Protein AF-A0A7V0Z5E3-F1 (afdb_monomer_lite)

Radius of gyration: 19.22 Å; chains: 1; bounding box: 49×46×46 Å

Sequence (167 aa):
MYYNQNAILLITGFFLCTGIIFFAGTRLSFYSDVIAEKSGLGRILIGLILVASITSLPEIVNSISAVTYVKVSDIAGGDLIGSCVFNLLIIAFLDLFYRKTPISSGAQTGHIISGNFGILQLSIVAIILFFGRNMPGFGWIGLNSFIFIFIYILGMGLIFQYDKESC

InterPro domains:
  IPR004837 Sodium/calcium exchanger membrane region [PF01699] (11-156)
  IPR044880 NCX, central ion-binding domain superfamily [G3DSA:1.20.1420.30] (42-165)

Structure (mmCIF, N/CA/C/O backbone):
data_AF-A0A7V0Z5E3-F1
#
_entry.id   AF-A0A7V0Z5E3-F1
#
loop_
_atom_site.group_PDB
_atom_site.id
_atom_site.type_symbol
_atom_site.label_atom_id
_atom_site.label_alt_id
_atom_site.label_comp_id
_atom_site.label_asym_id
_atom_site.label_entity_id
_atom_site.label_seq_id
_atom_site.pdbx_PDB_ins_code
_atom_site.Cartn_x
_atom_site.Cartn_y
_atom_site.Cartn_z
_atom_site.occupancy
_atom_site.B_iso_or_equiv
_atom_site.auth_seq_id
_atom_site.auth_comp_id
_atom_site.auth_asym_id
_atom_site.auth_atom_id
_atom_site.pdbx_PDB_model_num
ATOM 1 N N . MET A 1 1 ? 17.548 -19.813 -20.377 1.00 49.16 1 MET A N 1
ATOM 2 C CA . MET A 1 1 ? 17.619 -21.073 -19.601 1.00 49.16 1 MET A CA 1
ATOM 3 C C . MET A 1 1 ? 16.285 -21.419 -18.896 1.00 49.16 1 MET A C 1
ATOM 5 O O . MET A 1 1 ? 16.317 -22.093 -17.884 1.00 49.16 1 MET A O 1
ATOM 9 N N . TYR A 1 2 ? 15.116 -21.016 -19.438 1.00 55.12 2 TYR A N 1
ATOM 10 C CA . TYR A 1 2 ? 13.771 -21.239 -18.845 1.00 55.12 2 TYR A CA 1
ATOM 11 C C . TYR A 1 2 ? 12.867 -22.194 -19.660 1.00 55.12 2 TYR A C 1
ATOM 13 O O . TYR A 1 2 ? 11.747 -22.482 -19.263 1.00 55.12 2 TYR A O 1
ATOM 21 N N . TYR A 1 3 ? 13.331 -22.681 -20.816 1.00 53.28 3 TYR A N 1
ATOM 22 C CA . TYR A 1 3 ? 12.476 -23.330 -21.822 1.00 53.28 3 TYR A CA 1
ATOM 23 C C . TYR A 1 3 ? 12.243 -24.840 -21.592 1.00 53.28 3 TYR A C 1
ATOM 25 O O . TYR A 1 3 ? 11.481 -25.452 -22.324 1.00 53.28 3 TYR A O 1
ATOM 33 N N . ASN A 1 4 ? 12.875 -25.452 -20.578 1.00 54.09 4 ASN A N 1
ATOM 34 C CA . ASN A 1 4 ? 12.784 -26.898 -20.312 1.00 54.09 4 ASN A CA 1
ATOM 35 C C . ASN A 1 4 ? 12.228 -27.224 -18.913 1.00 54.09 4 ASN A C 1
ATOM 37 O O . ASN A 1 4 ? 12.683 -28.155 -18.251 1.00 54.09 4 ASN A O 1
ATOM 41 N N . GLN A 1 5 ? 11.287 -26.416 -18.423 1.00 63.88 5 GLN A N 1
ATOM 42 C CA . GLN A 1 5 ? 10.552 -26.709 -17.194 1.00 63.88 5 GLN A CA 1
ATOM 43 C C . GLN A 1 5 ? 9.145 -27.161 -17.578 1.00 63.88 5 GLN A C 1
ATOM 45 O O . GLN A 1 5 ? 8.447 -26.461 -18.309 1.00 63.88 5 GLN A O 1
ATOM 50 N N . ASN A 1 6 ? 8.733 -28.340 -17.104 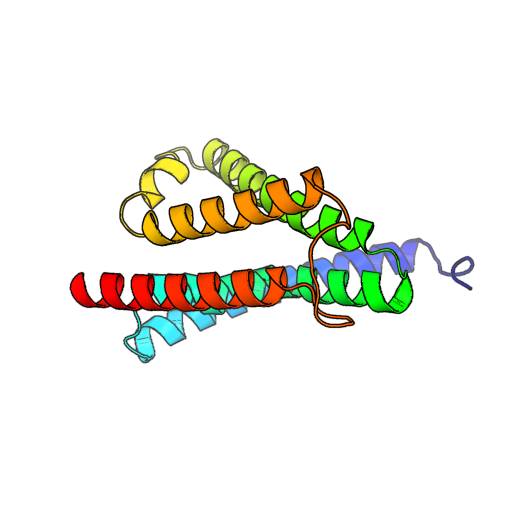1.00 80.12 6 ASN A N 1
ATOM 51 C CA . ASN A 1 6 ? 7.391 -28.865 -17.344 1.00 80.12 6 ASN A CA 1
ATOM 52 C C . ASN A 1 6 ? 6.364 -27.811 -16.913 1.00 80.12 6 ASN A C 1
ATOM 54 O O . ASN A 1 6 ? 6.299 -27.478 -15.731 1.00 80.12 6 ASN A O 1
ATOM 58 N N . ALA A 1 7 ? 5.565 -27.291 -17.851 1.00 82.12 7 ALA A N 1
ATOM 59 C CA . ALA A 1 7 ? 4.587 -26.233 -17.578 1.00 82.12 7 ALA A CA 1
ATOM 60 C C . ALA A 1 7 ? 3.652 -26.595 -16.410 1.00 82.12 7 ALA A C 1
ATOM 62 O O . ALA A 1 7 ? 3.306 -25.744 -15.598 1.00 82.12 7 ALA A O 1
ATOM 63 N N . ILE A 1 8 ? 3.337 -27.886 -16.269 1.00 83.81 8 ILE A N 1
ATOM 64 C CA . ILE A 1 8 ? 2.581 -28.442 -15.143 1.00 83.81 8 ILE A CA 1
ATOM 65 C C . ILE A 1 8 ? 3.268 -28.135 -13.806 1.00 83.81 8 ILE A C 1
ATOM 67 O O . ILE A 1 8 ? 2.616 -27.653 -12.893 1.00 83.81 8 ILE A O 1
ATOM 71 N N . LEU A 1 9 ? 4.584 -28.335 -13.693 1.00 87.50 9 LEU A N 1
ATOM 72 C CA . LEU A 1 9 ? 5.334 -28.085 -12.459 1.00 87.50 9 LEU A CA 1
ATOM 73 C C . LEU A 1 9 ? 5.359 -26.593 -12.091 1.00 87.50 9 LEU A C 1
ATOM 75 O O . LEU A 1 9 ? 5.246 -26.256 -10.915 1.00 87.50 9 LEU A O 1
ATOM 79 N N . LEU A 1 10 ? 5.450 -25.704 -13.086 1.00 89.69 10 LEU A N 1
ATOM 80 C CA . LEU A 1 10 ? 5.362 -24.255 -12.875 1.00 89.69 10 LEU A CA 1
ATOM 81 C C . LEU A 1 10 ? 3.973 -23.832 -12.389 1.00 89.69 10 LEU A C 1
ATOM 83 O O . LEU A 1 10 ? 3.862 -23.081 -11.423 1.00 89.69 10 LEU A O 1
ATOM 87 N N . ILE A 1 11 ? 2.919 -24.349 -13.023 1.00 90.31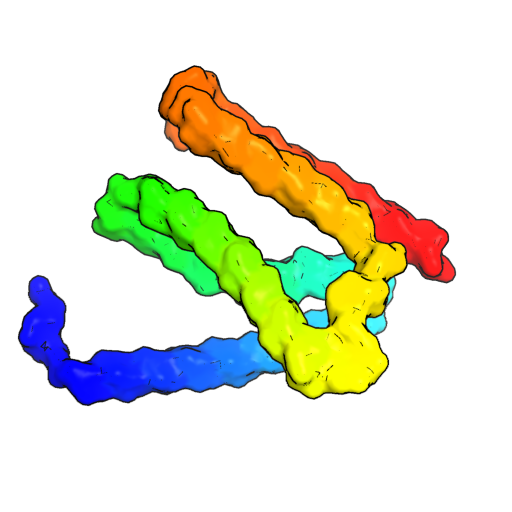 11 ILE A N 1
ATOM 88 C CA . ILE A 1 11 ? 1.531 -24.059 -12.651 1.00 90.31 11 ILE A CA 1
ATOM 89 C C . ILE A 1 11 ? 1.233 -24.597 -11.246 1.00 90.31 11 ILE A C 1
ATOM 91 O O . ILE A 1 11 ? 0.685 -23.878 -10.412 1.00 90.31 11 ILE A O 1
ATOM 95 N N . THR A 1 12 ? 1.634 -25.835 -10.946 1.00 91.31 12 THR A N 1
ATOM 96 C CA . THR A 1 12 ? 1.475 -26.418 -9.608 1.00 91.31 12 THR A CA 1
ATOM 97 C C . THR A 1 12 ? 2.245 -25.616 -8.561 1.00 91.31 12 THR A C 1
ATOM 99 O O . THR A 1 12 ? 1.690 -25.313 -7.507 1.00 91.31 12 THR A O 1
ATOM 102 N N . GLY A 1 13 ? 3.489 -25.223 -8.855 1.00 92.75 13 GLY A N 1
ATOM 103 C CA . GLY A 1 13 ? 4.286 -24.371 -7.974 1.00 92.75 13 GLY A CA 1
ATOM 104 C C . GLY A 1 13 ? 3.627 -23.016 -7.710 1.00 92.75 13 GLY A C 1
ATOM 105 O O . GLY A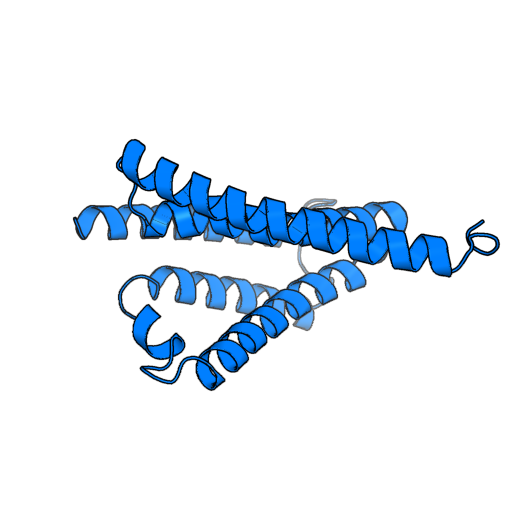 1 13 ? 3.564 -22.588 -6.560 1.00 92.75 13 GLY A O 1
ATOM 106 N N . PHE A 1 14 ? 3.068 -22.378 -8.743 1.00 91.06 14 PHE A N 1
ATOM 107 C CA . PHE A 1 14 ? 2.340 -21.114 -8.619 1.00 91.06 14 PHE A CA 1
ATOM 108 C C . PHE A 1 14 ? 1.161 -21.233 -7.647 1.00 91.06 14 PHE A C 1
ATOM 110 O O . PHE A 1 14 ? 1.117 -20.509 -6.654 1.00 91.06 14 PHE A O 1
ATOM 117 N N . PHE A 1 15 ? 0.255 -22.191 -7.871 1.00 93.94 15 PHE A N 1
ATOM 118 C CA . PHE A 1 15 ? -0.912 -22.377 -7.001 1.00 93.94 15 PHE A CA 1
ATOM 119 C C . PHE A 1 15 ? -0.531 -22.753 -5.565 1.00 93.94 15 PHE A C 1
ATOM 121 O O . PHE A 1 15 ? -1.181 -22.304 -4.620 1.00 93.94 15 PHE A O 1
ATOM 128 N N . LEU A 1 16 ? 0.536 -23.537 -5.386 1.00 95.19 16 LEU A N 1
ATOM 129 C CA . LEU A 1 16 ? 1.048 -23.893 -4.065 1.00 95.19 16 LEU A CA 1
ATOM 130 C C . LEU A 1 16 ? 1.556 -22.650 -3.320 1.00 95.19 16 LEU A C 1
ATOM 132 O O . LEU A 1 16 ? 1.157 -22.418 -2.178 1.00 95.19 16 LEU A O 1
ATOM 136 N N . CYS A 1 17 ? 2.367 -21.814 -3.972 1.00 91.75 17 CYS A N 1
ATOM 137 C CA . CYS A 1 17 ? 2.836 -20.551 -3.402 1.00 91.75 17 CYS A CA 1
ATOM 138 C C . CYS A 1 17 ? 1.674 -19.607 -3.068 1.00 91.75 17 CYS A C 1
ATOM 140 O O . CYS A 1 17 ? 1.645 -19.048 -1.972 1.00 91.75 17 CYS A O 1
ATOM 142 N N . THR A 1 18 ? 0.688 -19.469 -3.960 1.00 90.56 18 THR A N 1
ATOM 143 C CA . THR A 1 18 ? -0.516 -18.666 -3.697 1.00 90.56 18 THR A CA 1
ATOM 144 C C . THR A 1 18 ? -1.258 -19.161 -2.456 1.00 90.56 18 THR A C 1
ATOM 146 O O . THR A 1 18 ? -1.631 -18.353 -1.605 1.00 90.56 18 THR A O 1
ATOM 149 N N . GLY A 1 19 ? -1.428 -20.479 -2.307 1.00 92.12 19 GLY A N 1
ATOM 150 C CA . GLY A 1 19 ? -2.057 -21.071 -1.126 1.00 92.12 19 GLY A CA 1
ATOM 151 C C . GLY A 1 19 ? -1.299 -20.763 0.169 1.00 92.12 19 GLY A C 1
ATOM 152 O O . GLY A 1 19 ? -1.917 -20.395 1.170 1.00 92.12 19 GLY A O 1
ATOM 153 N N . ILE A 1 20 ? 0.036 -20.844 0.142 1.00 93.19 20 ILE A N 1
ATOM 154 C CA . ILE A 1 20 ? 0.883 -20.491 1.293 1.00 93.19 20 ILE A CA 1
ATOM 155 C C . ILE A 1 20 ? 0.731 -19.010 1.645 1.00 93.19 20 ILE A C 1
ATOM 157 O O . ILE A 1 20 ? 0.536 -18.694 2.816 1.00 93.19 20 ILE A O 1
ATOM 161 N N . ILE A 1 21 ? 0.786 -18.110 0.659 1.00 90.19 21 ILE A N 1
ATOM 162 C CA . ILE A 1 21 ? 0.641 -16.663 0.880 1.00 90.19 21 ILE A CA 1
ATOM 163 C C . ILE A 1 21 ? -0.730 -16.348 1.481 1.00 90.19 21 ILE A C 1
ATOM 165 O O . ILE A 1 21 ? -0.810 -15.594 2.448 1.00 90.19 21 ILE A O 1
ATOM 169 N N . PHE A 1 22 ? -1.797 -16.963 0.970 1.00 89.06 22 PHE A N 1
ATOM 170 C CA . PHE A 1 22 ? -3.147 -16.772 1.498 1.00 89.06 22 PHE A CA 1
ATOM 171 C C . PHE A 1 22 ? -3.259 -17.228 2.963 1.00 89.06 22 PHE A C 1
ATOM 173 O O . PHE A 1 22 ? -3.753 -16.496 3.826 1.00 89.06 22 PHE A O 1
ATOM 180 N N . PHE A 1 23 ? -2.741 -18.417 3.279 1.00 92.06 23 PHE A N 1
ATOM 181 C CA . PHE A 1 23 ? -2.749 -18.931 4.648 1.00 92.06 23 PHE A CA 1
ATOM 182 C C . PHE A 1 23 ? -1.872 -18.093 5.591 1.00 92.06 23 PHE A C 1
ATOM 184 O O . PHE A 1 23 ? -2.286 -17.766 6.703 1.00 92.06 23 PHE A O 1
ATOM 191 N N . ALA A 1 24 ? -0.675 -17.707 5.152 1.00 91.25 24 ALA A N 1
ATOM 192 C CA . ALA A 1 24 ? 0.213 -16.857 5.932 1.00 91.25 24 ALA A CA 1
ATOM 193 C C . ALA A 1 24 ? -0.426 -15.484 6.187 1.00 91.25 24 ALA A C 1
ATOM 195 O O . ALA A 1 24 ? -0.506 -15.064 7.339 1.00 91.25 24 ALA A O 1
ATOM 196 N N . GLY A 1 25 ? -0.955 -14.832 5.148 1.00 87.88 25 GLY A N 1
ATOM 197 C CA . GLY A 1 25 ? -1.608 -13.525 5.237 1.00 87.88 25 GLY A CA 1
ATOM 198 C C . GLY A 1 25 ? -2.736 -13.499 6.267 1.00 87.88 25 GLY A C 1
ATOM 199 O O . GLY A 1 25 ? -2.737 -12.647 7.153 1.00 87.88 25 GLY A O 1
ATOM 200 N N . THR A 1 26 ? -3.631 -14.493 6.237 1.00 87.31 26 THR A N 1
ATOM 201 C CA . THR A 1 26 ? -4.724 -14.601 7.225 1.00 87.31 26 THR A CA 1
ATOM 202 C C . THR A 1 26 ? -4.219 -14.757 8.664 1.00 87.31 26 THR A C 1
ATOM 204 O O . THR A 1 26 ? -4.769 -14.150 9.585 1.00 87.31 26 THR A O 1
ATOM 207 N N . ARG A 1 27 ? -3.141 -15.523 8.884 1.00 90.88 27 ARG A N 1
ATOM 208 C CA . ARG A 1 27 ? -2.510 -15.663 10.209 1.00 90.88 27 ARG A CA 1
ATOM 209 C C . ARG A 1 27 ? -1.817 -14.384 10.665 1.00 90.88 27 ARG A C 1
ATOM 211 O O . ARG A 1 27 ? -1.941 -14.016 11.829 1.00 90.88 27 ARG A O 1
ATOM 218 N N . LEU A 1 28 ? -1.125 -13.703 9.760 1.00 88.88 28 LEU A N 1
ATOM 219 C CA . LEU A 1 28 ? -0.432 -12.443 10.020 1.00 88.88 28 LEU A CA 1
ATOM 220 C C . LEU A 1 28 ? -1.406 -11.315 10.403 1.00 88.88 28 LEU A C 1
ATOM 222 O O . LEU A 1 28 ? -1.132 -10.581 11.356 1.00 88.88 28 LEU A O 1
ATOM 226 N N . SER A 1 29 ? -2.570 -11.224 9.751 1.00 87.00 29 SER A N 1
ATOM 227 C CA . SER A 1 29 ? -3.641 -10.305 10.164 1.00 87.00 29 SER A CA 1
ATOM 228 C C . SER A 1 29 ? -4.144 -10.616 11.576 1.00 87.00 29 SER A C 1
ATOM 230 O O . SER A 1 29 ? -4.203 -9.719 12.411 1.00 87.00 29 SER A O 1
ATOM 232 N N . PHE A 1 30 ? -4.401 -11.892 11.887 1.00 87.62 30 PHE A N 1
ATOM 233 C CA . PHE A 1 30 ? -4.819 -12.300 13.232 1.00 87.62 30 PHE A CA 1
ATOM 234 C C . PHE A 1 30 ? -3.779 -11.939 14.305 1.00 87.62 30 PHE A C 1
ATOM 236 O O . PHE A 1 30 ? -4.125 -11.431 15.369 1.00 87.62 30 PHE A O 1
ATOM 243 N N . TYR A 1 31 ? -2.491 -12.172 14.038 1.00 89.75 31 TYR A N 1
ATOM 244 C CA . TYR A 1 31 ? -1.434 -11.783 14.973 1.00 89.75 31 TYR A CA 1
ATOM 245 C C . TYR A 1 31 ? -1.357 -10.269 15.155 1.00 89.75 31 TYR A C 1
ATOM 247 O O . TYR A 1 31 ? -1.131 -9.819 16.274 1.00 89.75 31 TYR A O 1
ATOM 255 N N . SER A 1 32 ? -1.591 -9.493 14.095 1.00 86.75 32 SER A N 1
ATOM 256 C CA . SER A 1 32 ? -1.635 -8.031 14.179 1.00 86.75 32 SER A CA 1
ATOM 257 C C . SER A 1 32 ? -2.750 -7.570 15.122 1.00 86.75 32 SER A C 1
ATOM 259 O O . SER A 1 32 ? -2.483 -6.776 16.020 1.00 86.75 32 SER A O 1
ATOM 261 N N . ASP A 1 33 ? -3.954 -8.140 15.023 1.00 84.88 33 ASP A N 1
ATOM 262 C CA . ASP A 1 33 ? -5.063 -7.814 15.933 1.00 84.88 33 ASP A CA 1
ATOM 263 C C . ASP A 1 33 ? -4.731 -8.127 17.401 1.00 84.88 33 ASP A C 1
ATOM 265 O O . ASP A 1 33 ? -4.968 -7.305 18.290 1.00 84.88 33 ASP A O 1
ATOM 269 N N . VAL A 1 34 ? -4.122 -9.289 17.664 1.00 87.94 34 VAL A N 1
ATOM 270 C CA . VAL A 1 34 ? -3.702 -9.685 19.021 1.00 87.94 34 VAL A CA 1
ATOM 271 C C . VAL A 1 34 ? -2.594 -8.770 19.555 1.00 87.94 34 VAL A C 1
ATOM 273 O O . VAL A 1 34 ? -2.570 -8.456 20.747 1.00 87.94 34 VAL A O 1
ATOM 276 N N . ILE A 1 35 ? -1.666 -8.334 18.699 1.00 86.44 35 ILE A N 1
ATOM 277 C CA . ILE A 1 35 ? -0.619 -7.376 19.075 1.00 86.44 35 ILE A CA 1
ATOM 278 C C . ILE A 1 35 ? -1.245 -6.021 19.413 1.00 86.44 35 ILE A C 1
ATOM 280 O O . ILE A 1 35 ? -0.842 -5.424 20.410 1.00 86.44 35 ILE A O 1
ATOM 284 N N . ALA A 1 36 ? -2.238 -5.552 18.651 1.00 84.06 36 ALA A N 1
ATOM 285 C CA . ALA A 1 36 ? -2.945 -4.307 18.955 1.00 84.06 36 ALA A CA 1
ATOM 286 C C . ALA A 1 36 ? -3.574 -4.345 20.350 1.00 84.06 36 ALA A C 1
ATOM 288 O O . ALA A 1 36 ? -3.312 -3.475 21.178 1.00 84.06 36 ALA A O 1
ATOM 289 N N . GLU A 1 37 ? -4.308 -5.415 20.650 1.00 83.94 37 GLU A N 1
ATOM 290 C CA . GLU A 1 37 ? -4.974 -5.581 21.942 1.00 83.94 37 GLU A CA 1
ATOM 291 C C . GLU A 1 37 ? -3.983 -5.641 23.116 1.00 83.94 37 GLU A C 1
ATOM 293 O O . GLU A 1 37 ? -4.220 -5.042 24.163 1.00 83.94 37 GLU A O 1
ATOM 298 N N . LYS A 1 38 ? -2.841 -6.320 22.943 1.00 85.19 38 LYS A N 1
ATOM 299 C CA . LYS A 1 38 ? -1.838 -6.475 24.012 1.00 85.19 38 LYS A CA 1
ATOM 300 C C . LYS A 1 38 ? -0.912 -5.277 24.194 1.00 85.19 38 LYS A C 1
ATOM 302 O O . LYS A 1 38 ? -0.404 -5.076 25.293 1.00 85.19 38 LYS A O 1
ATOM 307 N N . SER A 1 39 ? -0.633 -4.531 23.130 1.00 80.94 39 SER A N 1
ATOM 308 C CA . SER A 1 39 ? 0.287 -3.386 23.171 1.00 80.94 39 SER A CA 1
ATOM 309 C C . SER A 1 39 ? -0.378 -2.101 23.661 1.00 80.94 39 SER A C 1
ATOM 311 O O . SER A 1 39 ? 0.326 -1.145 23.978 1.00 80.94 39 SER A O 1
ATOM 313 N N . GLY A 1 40 ? -1.715 -2.063 23.715 1.00 73.75 40 GLY A N 1
ATOM 314 C CA . GLY A 1 40 ? -2.467 -0.843 24.010 1.00 73.75 40 GLY A CA 1
ATOM 315 C C . GLY A 1 40 ? -2.373 0.208 22.899 1.00 73.75 40 GLY A C 1
ATOM 316 O O . GLY A 1 40 ? -2.822 1.334 23.091 1.00 73.75 40 GLY A O 1
ATOM 317 N N . LEU A 1 41 ? -1.786 -0.141 21.747 1.00 71.62 41 LEU A N 1
ATOM 318 C CA . LEU A 1 41 ? -1.813 0.676 20.539 1.00 71.62 41 LEU A CA 1
ATOM 319 C C . LEU A 1 41 ? -3.180 0.499 19.869 1.00 71.62 41 LEU A C 1
ATOM 321 O O . LEU A 1 41 ? -3.677 -0.624 19.751 1.00 71.62 41 LEU A O 1
ATOM 325 N N . GLY A 1 42 ? -3.792 1.597 19.423 1.00 69.88 42 GLY A N 1
ATOM 326 C CA . GLY A 1 42 ? -5.099 1.553 18.774 1.00 69.88 42 GLY A CA 1
ATOM 327 C C . GLY A 1 42 ? -5.109 0.636 17.546 1.00 69.88 42 GLY A C 1
ATOM 328 O O . GLY A 1 42 ? -4.117 0.500 16.819 1.00 69.88 42 GLY A O 1
ATOM 329 N N . ARG A 1 43 ? -6.255 -0.019 17.302 1.00 70.88 43 ARG A N 1
ATOM 330 C CA . ARG A 1 43 ? -6.435 -0.958 16.175 1.00 70.88 43 ARG A CA 1
ATOM 331 C C . ARG A 1 43 ? -6.147 -0.297 14.824 1.00 70.88 43 ARG A C 1
ATOM 333 O O . ARG A 1 43 ? -5.626 -0.954 13.928 1.00 70.88 43 ARG A O 1
ATOM 340 N N . ILE A 1 44 ? -6.445 0.999 14.699 1.00 71.38 44 ILE A N 1
ATOM 341 C CA . ILE A 1 44 ? -6.195 1.795 13.491 1.00 71.38 44 ILE A CA 1
ATOM 342 C C . ILE A 1 44 ? -4.698 1.844 13.192 1.00 71.38 44 ILE A C 1
ATOM 344 O O . ILE A 1 44 ? -4.284 1.594 12.061 1.00 71.38 44 ILE A O 1
ATOM 348 N N . LEU A 1 45 ? -3.876 2.103 14.206 1.00 73.19 45 LEU A N 1
ATOM 349 C CA . LEU A 1 45 ? -2.440 2.256 14.034 1.00 73.19 45 LEU A CA 1
ATOM 350 C C . LEU A 1 45 ? -1.743 0.949 13.656 1.00 73.19 45 LEU A C 1
ATOM 352 O O . LEU A 1 45 ? -0.890 0.913 12.769 1.00 73.19 45 LEU A O 1
ATOM 356 N N . ILE A 1 46 ? -2.132 -0.140 14.313 1.00 81.25 46 ILE A N 1
ATOM 357 C CA . ILE A 1 46 ? -1.607 -1.470 14.011 1.00 81.25 46 ILE A CA 1
ATOM 358 C C . ILE A 1 46 ? -2.063 -1.931 12.625 1.00 81.25 46 ILE A C 1
ATOM 360 O O . ILE A 1 46 ? -1.251 -2.473 11.874 1.00 81.25 46 ILE A O 1
ATOM 364 N N . GLY A 1 47 ? -3.313 -1.655 12.246 1.00 75.12 47 GLY A N 1
ATOM 365 C CA . GLY A 1 47 ? -3.788 -1.874 10.881 1.00 75.12 47 GLY A CA 1
ATOM 366 C C . GLY A 1 47 ? -2.964 -1.091 9.854 1.00 75.12 47 GLY A C 1
ATOM 367 O O . GLY A 1 47 ? -2.526 -1.643 8.846 1.00 75.12 47 GLY A O 1
ATOM 368 N N . LEU A 1 48 ? -2.671 0.177 10.137 1.00 74.25 48 LEU A N 1
ATOM 369 C CA . LEU A 1 48 ? -1.940 1.039 9.214 1.00 74.25 48 LEU A CA 1
ATOM 370 C C . LEU A 1 48 ? -0.450 0.688 9.095 1.00 74.25 48 LEU A C 1
ATOM 372 O O . LEU A 1 48 ? 0.132 0.905 8.040 1.00 74.25 48 LEU A O 1
ATOM 376 N N . ILE A 1 49 ? 0.179 0.159 10.148 1.00 80.56 49 ILE A N 1
ATOM 377 C CA . ILE A 1 49 ? 1.604 -0.199 10.126 1.00 80.56 49 ILE A CA 1
ATOM 378 C C . ILE A 1 49 ? 1.790 -1.674 9.787 1.00 80.56 49 ILE A C 1
ATOM 380 O O . ILE A 1 49 ? 2.413 -1.995 8.777 1.00 80.56 49 ILE A O 1
ATOM 384 N N . LEU A 1 50 ? 1.292 -2.583 10.629 1.00 82.44 50 LEU A N 1
ATOM 385 C CA . LEU A 1 50 ? 1.577 -4.011 10.495 1.00 82.44 50 LEU A CA 1
ATOM 386 C C . LEU A 1 50 ? 0.821 -4.604 9.315 1.00 82.44 50 LEU A C 1
ATOM 388 O O . LEU A 1 50 ? 1.450 -5.192 8.437 1.00 82.44 50 LEU A O 1
ATOM 392 N N . VAL A 1 51 ? -0.499 -4.411 9.253 1.00 83.06 51 VAL A N 1
ATOM 393 C CA . VAL A 1 51 ? -1.305 -5.012 8.179 1.00 83.06 51 VAL A CA 1
ATOM 394 C C . VAL A 1 51 ? -0.907 -4.430 6.822 1.00 83.06 51 VAL A C 1
ATOM 396 O O . VAL A 1 51 ? -0.661 -5.203 5.900 1.00 83.06 51 VAL A O 1
ATOM 399 N N . ALA A 1 52 ? -0.722 -3.108 6.720 1.00 82.06 52 ALA A N 1
ATOM 400 C CA . ALA A 1 52 ? -0.254 -2.484 5.479 1.00 82.06 52 ALA A CA 1
ATOM 401 C C . ALA A 1 52 ? 1.157 -2.942 5.057 1.00 82.06 52 ALA A C 1
ATOM 403 O O . ALA A 1 52 ? 1.424 -3.109 3.865 1.00 82.06 52 ALA A O 1
ATOM 404 N N . SER A 1 53 ? 2.066 -3.178 6.014 1.00 84.75 53 SER A N 1
ATOM 405 C CA . SER A 1 53 ? 3.398 -3.719 5.707 1.00 84.75 53 SER A CA 1
ATOM 406 C C . SER A 1 53 ? 3.299 -5.123 5.124 1.00 84.75 53 SER A C 1
ATOM 408 O O . SER A 1 53 ? 3.932 -5.403 4.113 1.00 84.75 53 SER A O 1
ATOM 410 N N . ILE A 1 54 ? 2.480 -5.993 5.725 1.00 84.75 54 ILE A N 1
ATOM 411 C CA . ILE A 1 54 ? 2.286 -7.377 5.273 1.00 84.75 54 ILE A CA 1
ATOM 412 C C . ILE A 1 54 ? 1.750 -7.407 3.842 1.00 84.75 54 ILE A C 1
ATOM 414 O O . ILE A 1 54 ? 2.265 -8.161 3.016 1.00 84.75 54 ILE A O 1
ATOM 418 N N . THR A 1 55 ? 0.747 -6.579 3.544 1.00 83.25 55 THR A N 1
ATOM 419 C CA . THR A 1 55 ? 0.144 -6.528 2.207 1.00 83.25 55 THR A CA 1
ATOM 420 C C . THR A 1 55 ? 1.074 -5.944 1.156 1.00 83.25 55 THR A C 1
ATOM 422 O O . THR A 1 55 ? 0.864 -6.265 0.003 1.00 83.25 55 THR A O 1
ATOM 425 N N . SER A 1 56 ? 2.077 -5.147 1.550 1.00 85.88 56 SER A N 1
ATOM 426 C CA . SER A 1 56 ? 3.040 -4.500 0.641 1.00 85.88 56 SER A CA 1
ATOM 427 C C . SER A 1 56 ? 4.342 -5.296 0.445 1.00 85.88 56 SER A C 1
ATOM 429 O O . SER A 1 56 ? 5.217 -4.897 -0.327 1.00 85.88 56 SER A O 1
ATOM 431 N N . LEU A 1 57 ? 4.537 -6.396 1.188 1.00 85.50 57 LEU A N 1
ATOM 432 C CA . LEU A 1 57 ? 5.730 -7.243 1.068 1.00 85.50 57 LEU A CA 1
ATOM 433 C C . LEU A 1 57 ? 5.914 -7.809 -0.351 1.00 85.50 57 LEU A C 1
ATOM 435 O O . LEU A 1 57 ? 7.042 -7.746 -0.853 1.00 85.50 57 LEU A O 1
ATOM 439 N N . PRO A 1 58 ? 4.872 -8.356 -1.016 1.00 82.12 58 PRO A N 1
ATOM 440 C CA . PRO A 1 58 ? 5.007 -8.854 -2.382 1.00 82.12 58 PRO A CA 1
ATOM 441 C C . PRO A 1 58 ? 5.469 -7.770 -3.361 1.00 82.12 58 PRO A C 1
ATOM 443 O O . PRO A 1 58 ? 6.362 -8.022 -4.171 1.00 82.12 58 PRO A O 1
ATOM 446 N N . GLU A 1 59 ? 4.929 -6.558 -3.248 1.00 82.62 59 GLU A N 1
ATOM 447 C CA . GLU A 1 59 ? 5.268 -5.404 -4.084 1.00 82.62 59 GLU A CA 1
ATOM 448 C C . GLU A 1 59 ? 6.718 -4.970 -3.880 1.00 82.62 59 GLU A C 1
ATOM 450 O O . GLU A 1 59 ? 7.418 -4.679 -4.850 1.00 82.62 59 GLU A O 1
ATOM 455 N N . ILE A 1 60 ? 7.215 -4.977 -2.638 1.00 84.19 60 ILE A N 1
ATOM 456 C CA . ILE A 1 60 ? 8.627 -4.683 -2.350 1.00 84.19 60 ILE A CA 1
ATOM 457 C C . ILE A 1 60 ? 9.530 -5.713 -3.038 1.00 84.19 60 ILE A C 1
ATOM 459 O O . ILE A 1 60 ? 10.507 -5.343 -3.692 1.00 84.19 60 ILE A O 1
ATOM 463 N N . VAL A 1 61 ? 9.201 -7.003 -2.931 1.00 84.69 61 VAL A N 1
ATOM 464 C CA . VAL A 1 61 ? 9.979 -8.081 -3.563 1.00 84.69 61 VAL A CA 1
ATOM 465 C C . VAL A 1 61 ? 9.951 -7.958 -5.087 1.00 84.69 61 VAL A C 1
ATOM 467 O O . VAL A 1 61 ? 10.996 -8.108 -5.733 1.00 84.69 61 VAL A O 1
ATOM 470 N N . ASN A 1 62 ? 8.790 -7.649 -5.665 1.00 82.44 62 ASN A N 1
ATOM 471 C CA . ASN A 1 62 ? 8.641 -7.451 -7.103 1.00 82.44 62 ASN A CA 1
ATOM 472 C C . ASN A 1 62 ? 9.419 -6.218 -7.585 1.00 82.44 62 ASN A C 1
ATOM 474 O O . ASN A 1 62 ? 10.198 -6.308 -8.533 1.00 82.44 62 ASN A O 1
ATOM 478 N N . SER A 1 63 ? 9.303 -5.099 -6.871 1.00 80.56 63 SER A N 1
ATOM 479 C CA . SER A 1 63 ? 10.007 -3.846 -7.165 1.00 80.56 63 SER A CA 1
ATOM 480 C C . SER A 1 63 ? 11.526 -4.015 -7.114 1.00 80.56 63 SER A C 1
ATOM 482 O O . SER A 1 63 ? 12.229 -3.598 -8.037 1.00 80.56 63 SER A O 1
ATOM 484 N N . ILE A 1 64 ? 12.049 -4.680 -6.077 1.00 83.06 64 ILE A N 1
ATOM 485 C CA . ILE A 1 64 ? 13.479 -5.011 -5.982 1.00 83.06 64 ILE A CA 1
ATOM 486 C C . ILE A 1 64 ? 13.880 -5.902 -7.158 1.00 83.06 64 ILE A C 1
ATOM 488 O O . ILE A 1 64 ? 14.877 -5.629 -7.825 1.00 83.06 64 ILE A O 1
ATOM 492 N N . SER A 1 65 ? 13.087 -6.929 -7.463 1.00 80.94 65 SER A N 1
ATOM 493 C CA . SER A 1 65 ? 13.393 -7.850 -8.559 1.00 80.94 65 SER A CA 1
ATOM 494 C C . SER A 1 65 ? 13.416 -7.146 -9.921 1.00 80.94 65 SER A C 1
ATOM 496 O O . SER A 1 65 ? 14.324 -7.380 -10.721 1.00 80.94 65 SER A O 1
ATOM 498 N N . ALA A 1 66 ? 12.477 -6.233 -10.170 1.00 79.94 66 ALA A N 1
ATOM 499 C CA . ALA A 1 66 ? 12.413 -5.440 -11.393 1.00 79.94 66 ALA A CA 1
ATOM 500 C C . ALA A 1 66 ? 13.648 -4.538 -11.554 1.00 79.94 66 ALA A C 1
ATOM 502 O O . ALA A 1 66 ? 14.260 -4.496 -12.626 1.00 79.94 66 ALA A O 1
ATOM 503 N N . VAL A 1 67 ? 14.074 -3.868 -10.481 1.00 77.69 67 VAL A N 1
ATOM 504 C CA . VAL A 1 67 ? 15.247 -2.981 -10.512 1.00 77.69 67 VAL A CA 1
ATOM 505 C C . VAL A 1 67 ? 16.554 -3.775 -10.613 1.00 77.69 67 VAL A C 1
ATOM 507 O O . VAL A 1 67 ? 17.432 -3.412 -11.398 1.00 77.69 67 VAL A O 1
ATOM 510 N N . THR A 1 68 ? 16.693 -4.869 -9.859 1.00 76.25 68 THR A N 1
ATOM 511 C CA . THR A 1 68 ? 17.930 -5.662 -9.789 1.00 7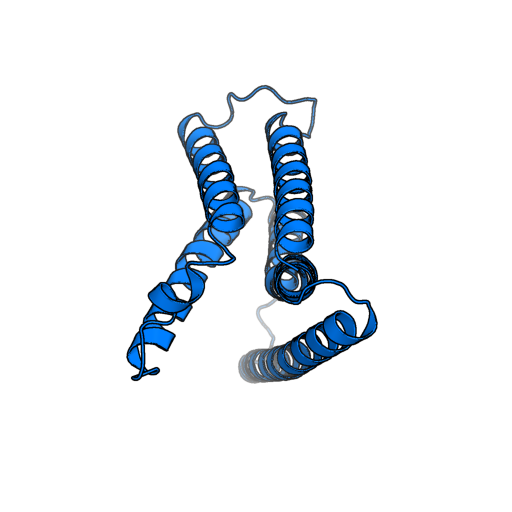6.25 68 THR A CA 1
ATOM 512 C C . THR A 1 68 ? 18.133 -6.559 -11.010 1.00 76.25 68 THR A C 1
ATOM 514 O O . THR A 1 68 ? 19.239 -6.595 -11.552 1.00 76.25 68 THR A O 1
ATOM 517 N N . TYR A 1 69 ? 17.097 -7.272 -11.463 1.00 70.00 69 TYR A N 1
ATOM 518 C CA . TYR A 1 69 ? 17.230 -8.276 -12.527 1.00 70.00 69 TYR A CA 1
ATOM 519 C C . TYR A 1 69 ? 16.821 -7.758 -13.904 1.00 70.00 69 TYR A C 1
ATOM 521 O O . TYR A 1 69 ? 17.439 -8.134 -14.898 1.00 70.00 69 TYR A O 1
ATOM 529 N N . VAL A 1 70 ? 15.800 -6.900 -13.976 1.00 67.50 70 VAL A N 1
ATOM 530 C CA . VAL A 1 70 ? 15.234 -6.450 -15.259 1.00 67.50 70 VAL A CA 1
ATOM 531 C C . VAL A 1 70 ? 15.818 -5.097 -15.690 1.00 67.50 70 VAL A C 1
ATOM 533 O O . VAL A 1 70 ? 15.860 -4.814 -16.882 1.00 67.50 70 VAL A O 1
ATOM 536 N N . LYS A 1 71 ? 16.356 -4.292 -14.755 1.00 62.69 71 LYS A N 1
ATOM 537 C CA . LYS A 1 71 ? 16.900 -2.931 -14.983 1.00 62.69 71 LYS A CA 1
ATOM 538 C C . LYS A 1 71 ? 15.911 -1.964 -15.654 1.00 62.69 71 LYS A C 1
ATOM 540 O O . LYS A 1 71 ? 16.327 -0.961 -16.232 1.00 62.69 71 LYS A O 1
ATOM 545 N N . VAL A 1 72 ? 14.610 -2.237 -15.565 1.00 68.44 72 VAL A N 1
ATOM 546 C CA . VAL A 1 72 ? 13.558 -1.389 -16.139 1.00 68.44 72 VAL A CA 1
ATOM 547 C C . VAL A 1 72 ? 12.770 -0.752 -15.001 1.00 68.44 72 VAL A C 1
ATOM 549 O O . VAL A 1 72 ? 11.890 -1.373 -14.411 1.00 68.44 72 VAL A O 1
ATOM 552 N N . SER A 1 73 ? 13.092 0.505 -14.695 1.00 64.88 73 SER A N 1
ATOM 553 C CA . SER A 1 73 ? 12.414 1.285 -13.650 1.00 64.88 73 SER A CA 1
ATOM 554 C C . SER A 1 73 ? 10.928 1.519 -13.943 1.00 64.88 73 SER A C 1
ATOM 556 O O . SER A 1 73 ? 10.140 1.642 -13.010 1.00 64.88 73 SER A O 1
ATOM 558 N N . ASP A 1 74 ? 10.531 1.517 -15.219 1.00 67.19 74 ASP A N 1
ATOM 559 C CA . ASP A 1 74 ? 9.132 1.700 -15.626 1.00 67.19 74 ASP A CA 1
ATOM 560 C C . ASP A 1 74 ? 8.229 0.553 -15.151 1.00 67.19 74 ASP A C 1
ATOM 562 O O . ASP A 1 74 ? 7.062 0.777 -14.836 1.00 67.19 74 ASP A O 1
ATOM 566 N N . ILE A 1 75 ? 8.774 -0.664 -15.019 1.00 66.31 75 ILE A N 1
ATOM 567 C CA . ILE A 1 75 ? 8.025 -1.819 -14.506 1.00 66.31 75 ILE A CA 1
ATOM 568 C C . ILE A 1 75 ? 7.690 -1.618 -13.024 1.00 66.31 75 ILE A C 1
ATOM 570 O O . ILE A 1 75 ? 6.565 -1.884 -12.618 1.00 66.31 75 ILE A O 1
ATOM 574 N N . ALA A 1 76 ? 8.627 -1.088 -12.231 1.00 68.50 76 ALA A N 1
ATOM 575 C CA . ALA A 1 76 ? 8.389 -0.808 -10.814 1.00 68.50 76 ALA A CA 1
ATOM 576 C C . ALA A 1 76 ? 7.359 0.321 -10.607 1.00 68.50 76 ALA A C 1
ATOM 578 O O . ALA A 1 76 ? 6.523 0.243 -9.711 1.00 68.50 76 ALA A O 1
ATOM 579 N N . GLY A 1 77 ? 7.376 1.357 -11.458 1.00 71.38 77 GLY A N 1
ATOM 580 C CA . GLY A 1 77 ? 6.367 2.424 -11.418 1.00 71.38 77 GLY A CA 1
ATOM 581 C C . GLY A 1 77 ? 4.966 1.937 -11.807 1.00 71.38 77 GLY A C 1
ATOM 582 O O . GLY A 1 77 ? 3.982 2.299 -11.158 1.00 71.38 77 GLY A O 1
ATOM 583 N N . GLY A 1 78 ? 4.880 1.086 -12.835 1.00 74.56 78 GLY A N 1
ATOM 584 C CA . GLY A 1 78 ? 3.628 0.460 -13.263 1.00 74.56 78 GLY A CA 1
ATOM 585 C C . GLY A 1 78 ? 3.032 -0.477 -12.210 1.00 74.56 78 GLY A C 1
ATOM 586 O O . GLY A 1 78 ? 1.822 -0.449 -12.000 1.00 74.56 78 GLY A O 1
ATOM 587 N N . ASP A 1 79 ? 3.872 -1.246 -11.513 1.00 78.81 79 ASP A N 1
ATOM 588 C CA . ASP A 1 79 ? 3.461 -2.132 -10.414 1.00 78.81 79 ASP A CA 1
ATOM 589 C C . ASP A 1 79 ? 2.834 -1.350 -9.252 1.00 78.81 79 ASP A C 1
ATOM 591 O O . ASP A 1 79 ? 1.743 -1.681 -8.786 1.00 78.81 79 ASP A O 1
ATOM 595 N N . LEU A 1 80 ? 3.468 -0.244 -8.848 1.00 77.44 80 LEU A N 1
ATOM 596 C CA . LEU A 1 80 ? 2.992 0.593 -7.746 1.00 77.44 80 LEU A CA 1
ATOM 597 C C . LEU A 1 80 ? 1.614 1.210 -8.037 1.00 77.44 80 LEU A C 1
ATOM 599 O O . LEU A 1 80 ? 0.706 1.122 -7.211 1.00 77.44 80 LEU A O 1
ATOM 603 N N . ILE A 1 81 ? 1.429 1.797 -9.224 1.00 80.44 81 ILE A N 1
ATOM 604 C CA . ILE A 1 81 ? 0.134 2.376 -9.623 1.00 80.44 81 ILE A CA 1
ATOM 605 C C . ILE A 1 81 ? -0.909 1.273 -9.838 1.00 80.44 81 ILE A C 1
ATOM 607 O O . ILE A 1 81 ? -2.061 1.419 -9.420 1.00 80.44 81 ILE A O 1
ATOM 611 N N . GLY A 1 82 ? -0.509 0.166 -10.467 1.00 81.38 82 GLY A N 1
ATOM 612 C CA . GLY A 1 82 ? -1.370 -0.983 -10.724 1.00 81.38 82 GLY A CA 1
ATOM 613 C C . GLY A 1 82 ? -1.934 -1.590 -9.440 1.00 81.38 82 GLY A C 1
ATOM 614 O O . GLY A 1 82 ? -3.144 -1.809 -9.369 1.00 81.38 82 GLY A O 1
ATOM 615 N N . SER A 1 83 ? -1.099 -1.782 -8.410 1.00 83.69 83 SER A N 1
ATOM 616 C CA . SER A 1 83 ? -1.531 -2.295 -7.100 1.00 83.69 83 SER A CA 1
ATOM 617 C C . SER A 1 83 ? -2.549 -1.358 -6.436 1.00 83.69 83 SER A C 1
ATOM 619 O O . SER A 1 83 ? -3.598 -1.813 -5.977 1.00 83.69 83 SER A O 1
ATOM 621 N N . CYS A 1 84 ? -2.345 -0.033 -6.484 1.00 84.31 84 CYS A N 1
ATOM 622 C CA . CYS A 1 84 ? -3.329 0.925 -5.963 1.00 84.31 84 CYS A CA 1
ATOM 623 C C . CYS A 1 84 ? -4.696 0.807 -6.657 1.00 84.31 84 CYS A C 1
ATOM 625 O O . CYS A 1 84 ? -5.727 0.745 -5.985 1.00 84.31 84 CYS A O 1
ATOM 627 N N . VAL A 1 85 ? -4.718 0.754 -7.992 1.00 85.75 85 VAL A N 1
ATOM 628 C CA . VAL A 1 85 ? -5.969 0.625 -8.761 1.00 85.75 85 VAL A CA 1
ATOM 629 C C . VAL A 1 85 ? -6.640 -0.723 -8.491 1.00 85.75 85 VAL A C 1
ATOM 631 O O . VAL A 1 85 ? -7.859 -0.785 -8.315 1.00 85.75 85 VAL A O 1
ATOM 634 N N . PHE A 1 86 ? -5.858 -1.799 -8.409 1.00 87.19 86 PHE A N 1
ATOM 635 C CA . PHE A 1 86 ? -6.368 -3.134 -8.113 1.00 87.19 86 PHE A CA 1
ATOM 636 C C . PHE A 1 86 ? -6.969 -3.223 -6.703 1.00 87.19 86 PHE A C 1
ATOM 638 O O . PHE A 1 86 ? -8.056 -3.772 -6.538 1.00 87.19 86 PHE A O 1
ATOM 645 N N . ASN A 1 87 ? -6.337 -2.607 -5.701 1.00 86.75 87 ASN A N 1
ATOM 646 C CA . ASN A 1 87 ? -6.861 -2.558 -4.334 1.00 86.75 87 ASN A CA 1
ATOM 647 C C . ASN A 1 87 ? -8.214 -1.831 -4.252 1.00 86.75 87 ASN A C 1
ATOM 649 O O . ASN A 1 87 ? -9.117 -2.289 -3.549 1.00 86.75 87 ASN A O 1
ATOM 653 N N . LEU A 1 88 ? -8.408 -0.751 -5.017 1.00 85.56 88 LEU A N 1
ATOM 654 C CA . LEU A 1 88 ? -9.713 -0.082 -5.114 1.00 85.56 88 LEU A CA 1
ATOM 655 C C . LEU A 1 88 ? -10.773 -0.978 -5.769 1.00 85.56 88 LEU A C 1
ATOM 657 O O . LEU A 1 88 ? -11.926 -1.002 -5.335 1.00 85.56 88 LEU A O 1
ATOM 661 N N . LEU A 1 89 ? -10.380 -1.751 -6.782 1.00 86.62 89 LEU A N 1
ATOM 662 C CA . LEU A 1 89 ? -11.253 -2.727 -7.425 1.00 86.62 89 LEU A CA 1
ATOM 663 C C . LEU A 1 89 ? -11.661 -3.848 -6.456 1.00 86.62 89 LEU A C 1
ATOM 665 O O . LEU A 1 89 ? -12.831 -4.226 -6.451 1.00 86.62 89 LEU A O 1
ATOM 669 N N . ILE A 1 90 ? -10.763 -4.326 -5.587 1.00 85.94 90 ILE A N 1
ATOM 670 C CA . ILE A 1 90 ? -11.111 -5.294 -4.531 1.00 85.94 90 ILE A CA 1
ATOM 671 C C . ILE A 1 90 ? -12.205 -4.728 -3.620 1.00 85.94 90 ILE A C 1
ATOM 673 O O . ILE A 1 90 ? -13.188 -5.421 -3.365 1.00 85.94 90 ILE A O 1
ATOM 677 N N . ILE A 1 91 ? -12.075 -3.477 -3.162 1.00 83.25 91 ILE A N 1
ATOM 678 C CA . ILE A 1 91 ? -13.096 -2.833 -2.314 1.00 83.25 91 ILE A CA 1
ATOM 679 C C . ILE A 1 91 ? -14.438 -2.764 -3.050 1.00 83.25 91 ILE A C 1
ATOM 681 O O . ILE A 1 91 ? -15.464 -3.128 -2.480 1.00 83.25 91 ILE A O 1
ATOM 685 N N . ALA A 1 92 ? -14.435 -2.371 -4.327 1.00 84.38 92 ALA A N 1
ATOM 686 C CA . ALA A 1 92 ? -15.649 -2.330 -5.139 1.00 84.38 92 ALA A CA 1
ATOM 687 C C . ALA A 1 92 ? -16.300 -3.718 -5.284 1.00 84.38 92 ALA A C 1
ATOM 689 O O . ALA A 1 92 ? -17.518 -3.848 -5.162 1.00 84.38 92 ALA A O 1
ATOM 690 N N . PHE A 1 93 ? -15.503 -4.770 -5.495 1.00 86.00 93 PHE A N 1
ATOM 691 C CA . PHE A 1 93 ? -16.006 -6.144 -5.513 1.00 86.00 93 PHE A CA 1
ATOM 692 C C . PHE A 1 93 ? -16.589 -6.551 -4.160 1.00 86.00 93 PHE A C 1
ATOM 694 O O . PHE A 1 93 ? -17.678 -7.119 -4.119 1.00 86.00 93 PHE A O 1
ATOM 701 N N . LEU A 1 94 ? -15.910 -6.245 -3.054 1.00 84.50 94 LEU A N 1
ATOM 702 C CA . LEU A 1 94 ? -16.415 -6.541 -1.715 1.00 84.50 94 LEU A CA 1
ATOM 703 C C . LEU A 1 94 ? -17.741 -5.822 -1.440 1.00 84.50 94 LEU A C 1
ATOM 705 O O . LEU A 1 94 ? -18.653 -6.462 -0.925 1.00 84.50 94 LEU A O 1
ATOM 709 N N . ASP A 1 95 ? -17.896 -4.563 -1.855 1.00 83.12 95 ASP A N 1
ATOM 710 C CA . ASP A 1 95 ? -19.155 -3.810 -1.733 1.00 83.12 95 ASP A CA 1
ATOM 711 C C . ASP A 1 95 ? -20.317 -4.485 -2.484 1.00 83.12 95 ASP A C 1
ATOM 713 O O . ASP A 1 95 ? -21.444 -4.508 -1.985 1.00 83.12 95 ASP A O 1
ATOM 717 N N . LEU A 1 96 ? -20.059 -5.107 -3.642 1.00 83.00 96 LEU A N 1
ATOM 718 C CA . LEU A 1 96 ? -21.084 -5.852 -4.389 1.00 83.00 96 LEU A CA 1
ATOM 719 C C . LEU A 1 96 ? -21.574 -7.102 -3.643 1.00 83.00 96 LEU A C 1
ATOM 721 O O . LEU A 1 96 ? -22.755 -7.454 -3.729 1.00 83.00 96 LEU A O 1
ATOM 725 N N . PHE A 1 97 ? -20.686 -7.783 -2.917 1.00 82.12 97 PHE A N 1
ATOM 726 C CA . PHE A 1 97 ? -21.032 -8.989 -2.158 1.00 82.12 97 PHE A CA 1
ATOM 727 C C . PHE A 1 97 ? -21.528 -8.671 -0.737 1.00 82.12 97 PHE A C 1
ATOM 729 O O . PHE A 1 97 ? -22.354 -9.408 -0.186 1.00 82.12 97 PHE A O 1
ATOM 736 N N . TYR A 1 98 ? -21.082 -7.563 -0.144 1.00 73.69 98 TYR A N 1
ATOM 737 C CA . TYR A 1 98 ? -21.401 -7.162 1.224 1.00 73.69 98 TYR A CA 1
ATOM 738 C C . TYR A 1 98 ? -22.687 -6.315 1.280 1.00 73.69 98 TYR A C 1
ATOM 740 O O . TYR A 1 98 ? -22.688 -5.097 1.412 1.00 73.69 98 TYR A O 1
ATOM 748 N N . ARG A 1 99 ? -23.834 -6.998 1.207 1.00 64.44 99 ARG A N 1
ATOM 749 C CA . ARG A 1 99 ? -25.198 -6.440 1.045 1.00 64.44 99 ARG A CA 1
ATOM 750 C C . ARG A 1 99 ? -25.779 -5.570 2.180 1.00 64.44 99 ARG A C 1
ATOM 752 O O . ARG A 1 99 ? -26.975 -5.291 2.149 1.00 64.44 99 ARG A O 1
ATOM 759 N N . LYS A 1 100 ? -25.010 -5.178 3.200 1.00 66.88 100 LYS A N 1
ATOM 760 C CA . LYS A 1 100 ? -25.555 -4.442 4.364 1.00 66.88 100 LYS A CA 1
ATOM 761 C C . LYS A 1 100 ? -25.313 -2.936 4.291 1.00 66.88 100 LYS A C 1
ATOM 763 O O . LYS A 1 100 ? -26.252 -2.167 4.453 1.00 66.88 100 LYS A O 1
ATOM 768 N N . THR A 1 101 ? -24.082 -2.530 4.018 1.00 67.94 101 THR A N 1
ATOM 769 C CA . THR A 1 101 ? -23.656 -1.134 3.847 1.00 67.94 101 THR A CA 1
ATOM 770 C C . THR A 1 101 ? -22.405 -1.138 2.978 1.00 67.94 101 THR A C 1
ATOM 772 O O . THR A 1 101 ? -21.566 -2.017 3.203 1.00 67.94 101 THR A O 1
ATOM 775 N N . PRO A 1 102 ? -22.227 -0.174 2.055 1.00 69.38 102 PRO A N 1
ATOM 776 C CA . PRO A 1 102 ? -20.960 -0.024 1.350 1.00 69.38 102 PRO A CA 1
ATOM 777 C C . PRO A 1 102 ? -19.832 0.121 2.377 1.00 69.38 102 PRO A C 1
ATOM 779 O O . PRO A 1 102 ? -19.877 1.017 3.227 1.00 69.38 102 PRO A O 1
ATOM 782 N N . ILE A 1 103 ? -18.836 -0.757 2.333 1.00 68.75 103 ILE A N 1
ATOM 783 C CA . ILE A 1 103 ? -17.641 -0.736 3.186 1.00 68.75 103 ILE A CA 1
ATOM 784 C C . ILE A 1 103 ? -16.931 0.614 3.020 1.00 68.75 103 ILE A C 1
ATOM 786 O O . ILE A 1 103 ? -16.467 1.202 3.999 1.00 68.75 103 ILE A O 1
ATOM 790 N N . SER A 1 104 ? -16.964 1.159 1.801 1.00 64.69 104 SER A N 1
ATOM 791 C CA . SER A 1 104 ? -16.521 2.514 1.454 1.00 64.69 104 SER A CA 1
ATOM 792 C C . SER A 1 104 ? -17.160 3.627 2.305 1.00 64.69 104 SER A C 1
ATOM 794 O O . SER A 1 104 ? -16.502 4.621 2.604 1.00 64.69 104 SER A O 1
ATOM 796 N N . SER A 1 105 ? -18.410 3.459 2.749 1.00 63.28 105 SER A N 1
ATOM 797 C CA . SER A 1 105 ? -19.116 4.432 3.600 1.00 63.28 105 SER A CA 1
ATOM 798 C C . SER A 1 105 ? -18.852 4.236 5.100 1.00 63.28 105 SER A C 1
ATOM 800 O O . SER A 1 105 ? -18.858 5.204 5.855 1.00 63.28 105 SER A O 1
ATOM 802 N N . GLY A 1 106 ? -18.563 3.005 5.540 1.00 60.38 106 GLY A N 1
ATOM 803 C CA . GLY A 1 106 ? -18.289 2.680 6.947 1.00 60.38 106 GLY A CA 1
ATOM 804 C C . GLY A 1 106 ? -16.874 3.041 7.416 1.00 60.38 106 GLY A C 1
ATOM 805 O O . GLY A 1 106 ? -16.662 3.274 8.602 1.00 60.38 106 GLY A O 1
ATOM 806 N N . ALA A 1 107 ? -15.909 3.141 6.497 1.00 60.66 107 ALA A N 1
ATOM 807 C CA . ALA A 1 107 ? -14.521 3.505 6.802 1.00 60.66 107 ALA A CA 1
ATOM 808 C C . ALA A 1 107 ? -14.311 5.008 7.115 1.00 60.66 107 ALA A C 1
ATOM 810 O O . ALA A 1 107 ? -13.190 5.429 7.410 1.00 60.66 107 ALA A O 1
ATOM 811 N N . GLN A 1 108 ? -15.367 5.827 7.033 1.00 57.12 108 GLN A N 1
ATOM 812 C CA . GLN A 1 108 ? -15.273 7.288 6.962 1.00 57.12 108 GLN A CA 1
ATOM 813 C C . GLN A 1 108 ? -14.734 7.987 8.213 1.00 57.12 108 GLN A C 1
ATOM 815 O O . GLN A 1 108 ? -14.152 9.048 8.058 1.00 57.12 108 GLN A O 1
ATOM 820 N N . THR A 1 109 ? -14.894 7.478 9.433 1.00 57.84 109 THR A N 1
ATOM 821 C CA . THR A 1 109 ? -14.622 8.312 10.625 1.00 57.84 109 THR A CA 1
ATOM 822 C C . THR A 1 109 ? -13.181 8.248 11.139 1.00 57.84 109 THR A C 1
ATOM 824 O O . THR A 1 109 ? -12.720 9.216 11.732 1.00 57.84 109 THR A O 1
ATOM 827 N N . GLY A 1 110 ? -12.443 7.161 10.882 1.00 60.47 110 GLY A N 1
ATOM 828 C CA . GLY A 1 110 ? -11.076 6.964 11.403 1.00 60.47 110 GLY A CA 1
ATOM 829 C C . GLY A 1 110 ? -9.944 7.107 10.379 1.00 60.47 110 GLY A C 1
ATOM 830 O O . GLY A 1 110 ? -8.783 7.233 10.757 1.00 60.47 110 GLY A O 1
ATOM 831 N N . HIS A 1 111 ? -10.255 7.098 9.078 1.00 69.50 111 HIS A N 1
ATOM 832 C CA . HIS A 1 111 ? -9.245 6.974 8.014 1.00 69.50 111 HIS A CA 1
ATOM 833 C C . HIS A 1 111 ? -9.115 8.203 7.101 1.00 69.50 111 HIS A C 1
ATOM 835 O O . HIS A 1 111 ? -8.358 8.162 6.128 1.00 69.50 111 HIS A O 1
ATOM 841 N N . ILE A 1 112 ? -9.801 9.313 7.405 1.00 76.44 112 ILE A N 1
ATOM 842 C CA . ILE A 1 112 ? -9.745 10.547 6.593 1.00 76.44 112 ILE A CA 1
ATOM 843 C C . ILE A 1 112 ? -8.314 11.078 6.514 1.00 76.44 112 ILE A C 1
ATOM 845 O O . ILE A 1 112 ? -7.837 11.428 5.436 1.00 76.44 112 ILE A O 1
ATOM 849 N N . ILE A 1 113 ? -7.607 11.094 7.647 1.00 77.38 113 ILE A N 1
ATOM 850 C CA . ILE A 1 113 ? -6.235 11.605 7.716 1.00 77.38 113 ILE A CA 1
ATOM 851 C C . ILE A 1 113 ? -5.311 10.736 6.853 1.00 77.38 113 ILE A C 1
ATOM 853 O O . ILE A 1 113 ? -4.619 11.268 5.985 1.00 77.38 113 ILE A O 1
ATOM 857 N N . SER A 1 114 ? -5.359 9.404 7.000 1.00 79.69 114 SER A N 1
ATOM 858 C CA . SER A 1 114 ? -4.590 8.485 6.145 1.00 79.69 114 SER A CA 1
ATOM 859 C C . SER A 1 114 ? -4.936 8.627 4.661 1.00 79.69 114 SER A C 1
ATOM 861 O O . SER A 1 114 ? -4.036 8.619 3.823 1.00 79.69 114 SER A O 1
ATOM 863 N N . GLY A 1 115 ? -6.219 8.809 4.330 1.00 81.38 115 GLY A N 1
ATOM 864 C CA . GLY A 1 115 ? -6.674 9.002 2.954 1.00 81.38 115 GLY A CA 1
ATOM 865 C C . GLY A 1 115 ? -6.112 10.278 2.330 1.00 81.38 115 GLY A C 1
ATOM 866 O O . GLY A 1 115 ? -5.583 10.237 1.221 1.00 81.38 115 GLY A O 1
ATOM 867 N N . ASN A 1 116 ? -6.136 11.392 3.064 1.00 84.75 116 ASN A N 1
ATOM 868 C CA . ASN A 1 116 ? -5.589 12.668 2.599 1.00 84.75 116 ASN A CA 1
ATOM 869 C C . ASN A 1 116 ? -4.076 12.591 2.350 1.00 84.75 116 ASN A C 1
ATOM 871 O O . ASN A 1 116 ? -3.599 13.080 1.324 1.00 84.75 116 ASN A O 1
ATOM 875 N N . PHE A 1 117 ? -3.324 11.941 3.244 1.00 84.56 117 PHE A N 1
ATOM 876 C CA . PHE A 1 117 ? -1.891 11.708 3.038 1.00 84.56 117 PHE A CA 1
ATOM 877 C C . PHE A 1 117 ? -1.615 10.812 1.824 1.00 84.56 117 PHE A C 1
ATOM 879 O O . PHE A 1 117 ? -0.721 11.121 1.034 1.00 84.56 117 PHE A O 1
ATOM 886 N N . GLY A 1 118 ? -2.418 9.762 1.626 1.00 84.19 118 GLY A N 1
ATOM 887 C CA . GLY A 1 118 ? -2.330 8.897 0.449 1.00 84.19 118 GLY A CA 1
ATOM 888 C C . GLY A 1 118 ? -2.578 9.653 -0.861 1.00 84.19 118 GLY A C 1
ATOM 889 O O . GLY A 1 118 ? -1.786 9.543 -1.797 1.00 84.19 118 GLY A O 1
ATOM 890 N N . ILE A 1 119 ? -3.622 10.488 -0.916 1.00 87.06 119 ILE A N 1
ATOM 891 C CA . ILE A 1 119 ? -3.925 11.341 -2.081 1.00 87.06 119 ILE A CA 1
ATOM 892 C C . ILE A 1 119 ? -2.772 12.306 -2.365 1.00 87.06 119 ILE A C 1
ATOM 894 O O . ILE A 1 119 ? -2.379 12.483 -3.522 1.00 87.06 119 ILE A O 1
ATOM 898 N N . LEU A 1 120 ? -2.211 12.920 -1.323 1.00 89.25 120 LEU A N 1
ATOM 899 C CA . LEU A 1 120 ? -1.096 13.850 -1.456 1.00 89.25 120 LEU A CA 1
ATOM 900 C C . LEU A 1 120 ? 0.142 13.154 -2.042 1.00 89.25 120 LEU A C 1
ATOM 902 O O . LEU A 1 120 ? 0.731 13.663 -2.998 1.00 89.25 120 LEU A O 1
ATOM 906 N N . GLN A 1 121 ? 0.509 11.972 -1.540 1.00 85.62 121 GLN A N 1
ATOM 907 C CA . GLN A 1 121 ? 1.639 11.206 -2.079 1.00 85.62 121 GLN A CA 1
ATOM 908 C C . GLN A 1 121 ? 1.396 10.746 -3.524 1.00 85.62 121 GLN A C 1
ATOM 910 O O . GLN A 1 121 ? 2.280 10.913 -4.364 1.00 85.62 121 GLN A O 1
ATOM 915 N N . LEU A 1 122 ? 0.200 10.241 -3.845 1.00 86.25 122 LEU A N 1
ATOM 916 C CA . LEU A 1 122 ? -0.158 9.834 -5.211 1.00 86.25 122 LEU A CA 1
ATOM 917 C C . LEU A 1 122 ? -0.127 11.012 -6.193 1.00 86.25 122 LEU A C 1
ATOM 919 O O . LEU A 1 122 ? 0.330 10.863 -7.326 1.00 86.25 122 LEU A O 1
ATOM 923 N N . SER A 1 123 ? -0.548 12.199 -5.754 1.00 86.69 123 SER A N 1
ATOM 924 C CA . SER A 1 123 ? -0.493 13.416 -6.572 1.00 86.69 123 SER A CA 1
ATOM 925 C C . SER A 1 123 ? 0.949 13.817 -6.884 1.00 86.69 123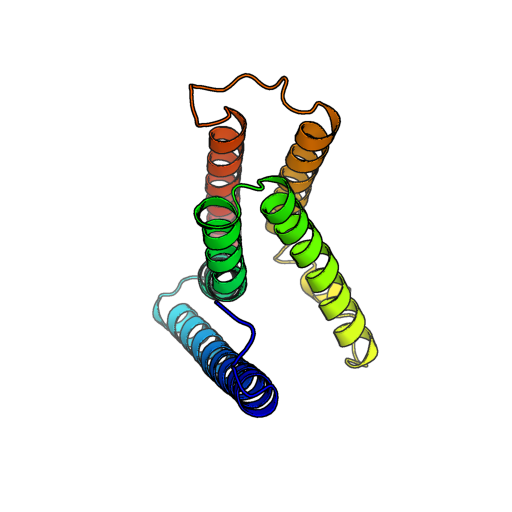 SER A C 1
ATOM 927 O O . SER A 1 123 ? 1.262 14.167 -8.020 1.00 86.69 123 SER A O 1
ATOM 929 N N . ILE A 1 124 ? 1.856 13.708 -5.907 1.00 86.31 124 ILE A N 1
ATOM 930 C CA . ILE A 1 124 ? 3.290 13.950 -6.123 1.00 86.31 124 ILE A CA 1
ATOM 931 C C . ILE A 1 124 ? 3.861 12.936 -7.121 1.00 86.31 124 ILE A C 1
ATOM 933 O O . ILE A 1 124 ? 4.579 13.333 -8.038 1.00 86.31 124 ILE A O 1
ATOM 937 N N . VAL A 1 125 ? 3.512 11.649 -6.998 1.00 84.38 125 VAL A N 1
ATOM 938 C CA . VAL A 1 125 ? 3.915 10.619 -7.973 1.00 84.38 125 VAL A CA 1
ATOM 939 C C . VAL A 1 125 ? 3.442 10.991 -9.381 1.00 84.38 125 VAL A C 1
ATOM 941 O O . VAL A 1 125 ? 4.242 10.968 -10.315 1.00 84.38 125 VAL A O 1
ATOM 944 N N . ALA A 1 126 ? 2.183 11.406 -9.539 1.00 83.69 126 ALA A N 1
ATOM 945 C CA . ALA A 1 126 ? 1.641 11.825 -10.832 1.00 83.69 126 ALA A CA 1
ATOM 946 C C . ALA A 1 126 ? 2.382 13.042 -11.419 1.00 83.69 126 ALA A C 1
ATOM 948 O O . ALA A 1 126 ? 2.704 13.049 -12.608 1.00 83.69 126 ALA A O 1
ATOM 949 N N . ILE A 1 127 ? 2.714 14.043 -10.593 1.00 83.88 127 ILE A N 1
ATOM 950 C CA . ILE A 1 127 ? 3.489 15.223 -11.015 1.00 83.88 127 ILE A CA 1
ATOM 951 C C . ILE A 1 127 ? 4.888 14.819 -11.496 1.00 83.88 127 ILE A C 1
ATOM 953 O O . ILE A 1 127 ? 5.351 15.314 -12.523 1.00 83.88 127 ILE A O 1
ATOM 957 N N . ILE A 1 128 ? 5.556 13.906 -10.787 1.00 80.94 128 ILE A N 1
ATOM 958 C CA . ILE A 1 128 ? 6.887 13.409 -11.164 1.00 80.94 128 ILE A CA 1
ATOM 959 C C . ILE A 1 128 ? 6.830 12.674 -12.504 1.00 80.94 128 ILE A C 1
ATOM 961 O O . ILE A 1 128 ? 7.680 12.902 -13.363 1.00 80.94 128 ILE A O 1
ATOM 965 N N . LEU A 1 129 ? 5.818 11.827 -12.702 1.00 79.56 129 LEU A N 1
ATOM 966 C CA . LEU A 1 129 ? 5.623 11.124 -13.969 1.00 79.56 129 LEU A CA 1
ATOM 967 C C . LEU A 1 129 ? 5.346 12.095 -15.122 1.00 79.56 129 LEU A C 1
ATOM 969 O O . LEU A 1 129 ? 5.857 11.890 -16.220 1.00 79.56 129 LEU A O 1
ATOM 973 N N . PHE A 1 130 ? 4.601 13.174 -14.870 1.00 80.81 130 PHE A N 1
ATOM 974 C CA . PHE A 1 130 ? 4.297 14.192 -15.876 1.00 80.81 130 PHE A CA 1
ATOM 975 C C . PHE A 1 130 ? 5.519 15.043 -16.262 1.00 80.81 130 PHE A C 1
ATOM 977 O O . PHE A 1 130 ? 5.744 15.299 -17.443 1.00 80.81 130 PHE A O 1
ATOM 984 N N . PHE A 1 131 ? 6.330 15.471 -15.288 1.00 77.88 131 PHE A N 1
ATOM 985 C CA . PHE A 1 131 ? 7.535 16.282 -15.534 1.00 77.88 131 PHE A CA 1
ATOM 986 C C . PHE A 1 131 ? 8.748 15.464 -16.018 1.00 77.88 131 PHE A C 1
ATOM 988 O O . PHE A 1 131 ? 9.747 16.037 -16.466 1.00 77.88 131 PHE A O 1
ATOM 995 N N . GLY A 1 132 ? 8.672 14.132 -15.960 1.00 68.44 132 GLY A N 1
ATOM 996 C CA . GLY A 1 132 ? 9.723 13.231 -16.415 1.00 68.44 132 GLY A CA 1
ATOM 997 C C . GLY A 1 132 ? 11.021 13.333 -15.601 1.00 68.44 132 GLY A C 1
ATOM 998 O O . GLY A 1 132 ? 11.054 13.776 -14.454 1.00 68.44 132 GLY A O 1
ATOM 999 N N . ARG A 1 133 ? 12.137 12.908 -16.206 1.00 65.12 133 ARG A N 1
ATOM 1000 C CA . ARG A 1 133 ? 13.449 12.723 -15.546 1.00 65.12 133 ARG A CA 1
ATOM 1001 C C . ARG A 1 133 ? 14.185 14.028 -15.182 1.00 65.12 133 ARG A C 1
ATOM 1003 O O . ARG A 1 133 ? 15.316 13.967 -14.713 1.00 65.12 133 ARG A O 1
ATOM 1010 N N . ASN A 1 134 ? 13.562 15.193 -15.372 1.00 63.53 134 ASN A N 1
ATOM 1011 C CA . ASN A 1 134 ? 14.168 16.516 -15.159 1.00 63.53 134 ASN A CA 1
ATOM 1012 C C . ASN A 1 134 ? 14.115 17.004 -13.699 1.00 63.53 134 ASN A C 1
ATOM 1014 O O . ASN A 1 134 ? 14.303 18.189 -13.428 1.00 63.53 134 ASN A O 1
ATOM 1018 N N . MET A 1 135 ? 13.852 16.109 -12.748 1.00 66.44 135 MET A N 1
ATOM 1019 C CA . MET A 1 135 ? 13.829 16.447 -11.328 1.00 66.44 135 MET A CA 1
ATOM 1020 C C . MET A 1 135 ? 15.240 16.410 -10.726 1.00 66.44 135 MET A C 1
ATOM 1022 O O . MET A 1 135 ? 15.982 15.454 -10.971 1.00 66.44 135 MET A O 1
ATOM 1026 N N . PRO A 1 136 ? 15.619 17.415 -9.913 1.00 68.88 136 PRO A N 1
ATOM 1027 C CA . PRO A 1 136 ? 16.909 17.428 -9.243 1.00 68.88 136 PRO A CA 1
ATOM 1028 C C . PRO A 1 136 ? 17.032 16.213 -8.317 1.00 68.88 136 PRO A C 1
ATOM 1030 O O . PRO A 1 136 ? 16.103 15.837 -7.601 1.00 68.88 136 PRO A O 1
ATOM 1033 N N . GLY A 1 137 ? 18.198 15.583 -8.340 1.00 74.00 137 GLY A N 1
ATOM 1034 C CA . GLY A 1 137 ? 18.522 14.433 -7.509 1.00 74.00 137 GLY A CA 1
ATOM 1035 C C . GLY A 1 137 ? 19.946 14.538 -6.999 1.00 74.00 137 GLY A C 1
ATOM 1036 O O . GLY A 1 137 ? 20.794 15.188 -7.612 1.00 74.00 137 GLY A O 1
ATOM 1037 N N . PHE A 1 138 ? 20.209 13.898 -5.866 1.00 70.00 138 PHE A N 1
ATOM 1038 C CA . PHE A 1 138 ? 21.548 13.792 -5.312 1.00 70.00 138 PHE A CA 1
ATOM 1039 C C . PHE A 1 138 ? 22.144 12.444 -5.737 1.00 70.00 138 PHE A C 1
ATOM 1041 O O . PHE A 1 138 ? 21.954 11.411 -5.090 1.00 70.00 138 PHE A O 1
ATOM 1048 N N . GLY A 1 139 ? 22.810 12.437 -6.896 1.00 75.56 139 GLY A N 1
ATOM 1049 C CA . GLY A 1 139 ? 23.357 11.227 -7.512 1.00 75.56 139 GLY A CA 1
ATOM 1050 C C . GLY A 1 139 ? 22.264 10.232 -7.918 1.00 75.56 139 GLY A C 1
ATOM 1051 O O . GLY A 1 139 ? 21.555 10.439 -8.896 1.00 75.56 139 GLY A O 1
ATOM 1052 N N . TRP A 1 140 ? 22.152 9.142 -7.163 1.00 73.56 140 TRP A N 1
ATOM 1053 C CA . TRP A 1 140 ? 21.276 7.990 -7.415 1.00 73.56 140 TRP A CA 1
ATOM 1054 C C . TRP A 1 140 ? 19.900 8.136 -6.749 1.00 73.56 140 TRP A C 1
ATOM 1056 O O . TRP A 1 140 ? 18.982 7.384 -7.068 1.00 73.56 140 TRP A O 1
ATOM 1066 N N . ILE A 1 141 ? 19.763 9.078 -5.808 1.00 77.88 141 ILE A N 1
ATOM 1067 C CA . ILE A 1 141 ? 18.541 9.310 -5.034 1.00 77.88 141 ILE A CA 1
ATOM 1068 C C . ILE A 1 141 ? 17.902 10.612 -5.517 1.00 77.88 141 ILE A C 1
ATOM 1070 O O . ILE A 1 141 ? 18.490 11.689 -5.403 1.00 77.88 141 ILE A O 1
ATOM 1074 N N . GLY A 1 142 ? 16.685 10.524 -6.053 1.00 79.00 142 GLY A N 1
ATOM 1075 C CA . GLY A 1 142 ? 15.893 11.708 -6.381 1.00 79.00 142 GLY A CA 1
ATOM 1076 C C . GLY A 1 142 ? 15.484 12.453 -5.110 1.00 79.00 142 GLY A C 1
ATOM 1077 O O . GLY A 1 142 ? 15.143 11.819 -4.111 1.00 79.00 142 GLY A O 1
ATOM 1078 N N . LEU A 1 143 ? 15.462 13.790 -5.141 1.00 80.94 143 LEU A N 1
ATOM 1079 C CA . LEU A 1 143 ? 15.028 14.599 -3.989 1.00 80.94 143 LEU A CA 1
ATOM 1080 C C . LEU A 1 143 ? 13.605 14.219 -3.527 1.00 80.94 143 LEU A C 1
ATOM 1082 O O . LEU A 1 143 ? 13.278 14.259 -2.343 1.00 80.94 143 LEU A O 1
ATOM 1086 N N . ASN A 1 144 ? 12.802 13.741 -4.476 1.00 81.25 144 ASN A N 1
ATOM 1087 C CA . ASN A 1 144 ? 11.461 13.202 -4.286 1.00 81.25 144 ASN A CA 1
ATOM 1088 C C . ASN A 1 144 ? 11.397 12.052 -3.269 1.00 81.25 144 ASN A C 1
ATOM 1090 O O . ASN A 1 144 ? 10.430 11.968 -2.518 1.00 81.25 144 ASN A O 1
ATOM 1094 N N . SER A 1 145 ? 12.424 11.200 -3.180 1.00 83.81 145 SER A N 1
ATOM 1095 C CA . SER A 1 145 ? 12.451 10.100 -2.206 1.00 83.81 145 SER A CA 1
ATOM 1096 C C . SER A 1 145 ? 12.471 10.615 -0.767 1.00 83.81 145 SER A C 1
ATOM 1098 O O . SER A 1 145 ? 11.779 10.071 0.091 1.00 83.81 145 SER A O 1
ATOM 1100 N N . PHE A 1 146 ? 13.205 11.700 -0.503 1.00 86.75 146 PHE A N 1
ATOM 1101 C CA . PHE A 1 146 ? 13.210 12.336 0.816 1.00 86.75 146 PHE A CA 1
ATOM 1102 C C . PHE A 1 146 ? 11.852 12.957 1.143 1.00 86.75 146 PHE A C 1
ATOM 1104 O O . PHE A 1 146 ? 11.380 12.827 2.270 1.00 86.75 146 PHE A O 1
ATOM 1111 N N . ILE A 1 147 ? 11.203 13.571 0.150 1.00 86.94 147 ILE A N 1
ATOM 1112 C CA . ILE A 1 147 ? 9.856 14.135 0.291 1.00 86.94 147 ILE A CA 1
ATOM 1113 C C . ILE A 1 147 ? 8.846 13.031 0.637 1.00 86.94 147 ILE A C 1
ATOM 1115 O O . ILE A 1 147 ? 8.075 13.192 1.582 1.00 86.94 147 ILE A O 1
ATOM 1119 N N . PHE A 1 148 ? 8.885 11.883 -0.051 1.00 86.31 148 PHE A N 1
ATOM 1120 C CA . PHE A 1 148 ? 7.998 10.754 0.246 1.00 86.31 148 PHE A CA 1
ATOM 1121 C C . PHE A 1 148 ? 8.185 10.210 1.661 1.00 86.31 148 PHE A C 1
ATOM 1123 O O . PHE A 1 148 ? 7.192 10.024 2.366 1.00 86.31 148 PHE A O 1
ATOM 1130 N N . ILE A 1 149 ? 9.435 10.000 2.088 1.00 88.50 149 ILE A N 1
ATOM 1131 C CA . ILE A 1 149 ? 9.752 9.523 3.441 1.00 88.50 149 ILE A CA 1
ATOM 1132 C C . ILE A 1 149 ? 9.276 10.532 4.488 1.00 88.50 149 ILE A C 1
ATOM 1134 O O . ILE A 1 149 ? 8.639 10.149 5.467 1.00 88.50 149 ILE A O 1
ATOM 1138 N N . PHE A 1 150 ? 9.542 11.821 4.272 1.00 90.00 150 PHE A N 1
ATOM 1139 C CA . PHE A 1 150 ? 9.141 12.877 5.196 1.00 90.00 150 PHE A CA 1
ATOM 1140 C C . PHE A 1 150 ? 7.619 12.944 5.361 1.00 90.00 150 PHE A C 1
ATOM 1142 O O . PHE A 1 150 ? 7.124 12.926 6.486 1.00 90.00 150 PHE A O 1
ATOM 1149 N N . ILE A 1 151 ? 6.874 12.953 4.252 1.00 88.50 151 ILE A N 1
ATOM 1150 C CA . ILE A 1 151 ? 5.405 12.971 4.265 1.00 88.50 151 ILE A CA 1
ATOM 1151 C C . ILE A 1 151 ? 4.847 11.714 4.937 1.00 88.50 151 ILE A C 1
ATOM 1153 O O . ILE A 1 151 ? 3.900 11.820 5.709 1.00 88.50 151 ILE A O 1
ATOM 1157 N N . TYR A 1 152 ? 5.433 10.541 4.678 1.00 86.31 152 TYR A N 1
ATOM 1158 C CA . TYR A 1 152 ? 5.002 9.290 5.302 1.00 86.31 152 TYR A CA 1
ATOM 1159 C C . TYR A 1 152 ? 5.178 9.322 6.826 1.00 86.31 152 TYR A C 1
ATOM 1161 O O . TYR A 1 152 ? 4.237 9.028 7.560 1.00 86.31 152 TYR A O 1
ATOM 1169 N N . ILE A 1 153 ? 6.359 9.729 7.311 1.00 88.50 153 ILE A N 1
ATOM 1170 C CA . ILE A 1 153 ? 6.640 9.830 8.752 1.00 88.50 153 ILE A CA 1
ATOM 1171 C C . ILE A 1 153 ? 5.723 10.868 9.407 1.00 88.50 153 ILE A C 1
ATOM 1173 O O . ILE A 1 153 ? 5.160 10.605 10.469 1.00 88.50 153 ILE A O 1
ATOM 1177 N N . LEU A 1 154 ? 5.544 12.029 8.770 1.00 89.00 154 LEU A N 1
ATOM 1178 C CA . LEU A 1 154 ? 4.670 13.089 9.269 1.00 89.00 154 LEU A CA 1
ATOM 1179 C C . LEU A 1 154 ? 3.209 12.624 9.328 1.00 89.00 154 LEU A C 1
ATOM 1181 O O . LEU A 1 154 ? 2.554 12.808 10.353 1.00 89.00 154 LEU A O 1
ATOM 1185 N N . GLY A 1 155 ? 2.717 11.977 8.270 1.00 85.12 155 GLY A N 1
ATOM 1186 C CA . GLY A 1 155 ? 1.365 11.427 8.218 1.00 85.12 155 GLY A CA 1
ATOM 1187 C C . GLY A 1 155 ? 1.129 10.386 9.307 1.00 85.12 155 GLY A C 1
ATOM 1188 O O . GLY A 1 155 ? 0.154 10.488 10.047 1.00 85.12 155 GLY A O 1
ATOM 1189 N N . MET A 1 156 ? 2.062 9.447 9.481 1.00 81.19 156 MET A N 1
ATOM 1190 C CA . MET A 1 156 ? 1.995 8.450 10.554 1.00 81.19 156 MET A CA 1
ATOM 1191 C C . MET A 1 156 ? 2.021 9.081 11.950 1.00 81.19 156 MET A C 1
ATOM 1193 O O . MET A 1 156 ? 1.252 8.675 12.820 1.00 81.19 156 MET A O 1
ATOM 1197 N N . GLY A 1 157 ? 2.862 10.096 12.164 1.00 83.69 157 GLY A N 1
ATOM 1198 C CA . GLY A 1 157 ? 2.930 10.822 13.432 1.00 83.69 157 GLY A CA 1
ATOM 1199 C C . GLY A 1 157 ? 1.624 11.541 13.778 1.00 83.69 157 GLY A C 1
ATOM 1200 O O . GLY A 1 157 ? 1.169 11.464 14.919 1.00 83.69 157 GLY A O 1
ATOM 1201 N N . LEU A 1 158 ? 0.989 12.188 12.798 1.00 83.19 158 LEU A N 1
ATOM 1202 C CA . LEU A 1 158 ? -0.301 12.859 12.996 1.00 83.19 158 LEU A CA 1
ATOM 1203 C C . LEU A 1 158 ? -1.445 11.870 13.229 1.00 83.19 158 LEU A C 1
ATOM 1205 O O . LEU A 1 158 ? -2.295 12.115 14.080 1.00 83.1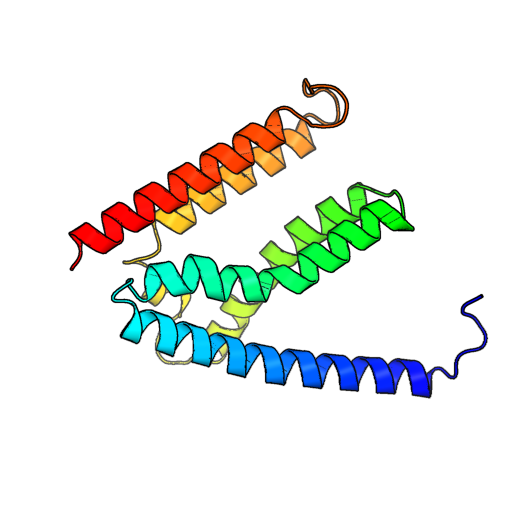9 158 LEU A O 1
ATOM 1209 N N . ILE A 1 159 ? -1.453 10.740 12.518 1.00 81.12 159 ILE A N 1
ATOM 1210 C CA . ILE A 1 159 ? -2.452 9.684 12.730 1.00 81.12 159 ILE A CA 1
ATOM 1211 C C . ILE A 1 159 ? -2.319 9.102 14.141 1.00 81.12 159 ILE A C 1
ATOM 1213 O O . ILE A 1 159 ? -3.329 8.923 14.813 1.00 81.12 159 ILE A O 1
ATOM 1217 N N . PHE A 1 160 ? -1.089 8.880 14.623 1.00 77.31 160 PHE A N 1
ATOM 1218 C CA . PHE A 1 160 ? -0.843 8.429 15.997 1.00 77.31 160 PHE A CA 1
ATOM 1219 C C . PHE A 1 160 ? -1.400 9.416 17.032 1.00 77.31 160 PHE A C 1
ATOM 1221 O O . PHE A 1 160 ? -2.004 9.004 18.021 1.00 77.31 160 PHE A O 1
ATOM 1228 N N . GLN A 1 161 ? -1.197 10.720 16.823 1.00 79.19 161 GLN A N 1
ATOM 1229 C CA . GLN A 1 161 ? -1.716 11.750 17.729 1.00 79.19 161 GLN A CA 1
ATOM 1230 C C . GLN A 1 161 ? -3.246 11.784 17.725 1.00 79.19 161 GLN A C 1
ATOM 1232 O O . GLN A 1 161 ? -3.849 11.779 18.794 1.00 79.19 161 GLN A O 1
ATOM 1237 N N . TYR A 1 162 ? -3.864 11.729 16.545 1.00 76.81 162 TYR A N 1
ATOM 1238 C CA . TYR A 1 162 ? -5.320 11.731 16.406 1.00 76.81 162 TYR A CA 1
ATOM 1239 C C . TYR A 1 162 ? -5.984 10.505 17.053 1.00 76.81 162 TYR A C 1
ATOM 1241 O O . TYR A 1 162 ? -6.998 10.634 17.738 1.00 76.81 162 TYR A O 1
ATOM 1249 N N . ASP A 1 163 ? -5.393 9.318 16.882 1.00 71.75 163 ASP A N 1
ATOM 1250 C CA . ASP A 1 163 ? -5.882 8.075 17.498 1.00 71.75 163 ASP A CA 1
ATOM 1251 C C . ASP A 1 163 ? -5.781 8.140 19.034 1.00 71.75 163 ASP A C 1
ATOM 1253 O O . ASP A 1 163 ? -6.682 7.699 19.746 1.00 71.75 163 ASP A O 1
ATOM 1257 N N . LYS A 1 164 ? -4.724 8.778 19.559 1.00 69.00 164 LYS A N 1
ATOM 1258 C CA . LYS A 1 164 ? -4.528 8.982 21.001 1.00 69.00 164 LYS A CA 1
ATOM 1259 C C . LYS A 1 164 ? -5.498 9.999 21.609 1.00 69.00 164 LYS A C 1
ATOM 1261 O O . LYS A 1 164 ? -5.873 9.837 22.762 1.00 69.00 164 LYS A O 1
ATOM 1266 N N . GLU A 1 165 ? -5.878 11.038 20.870 1.00 63.06 165 GLU A N 1
ATOM 1267 C CA . GLU A 1 165 ? -6.859 12.044 21.314 1.00 63.06 165 GLU A CA 1
ATOM 1268 C C . GLU A 1 165 ? -8.309 11.530 21.268 1.00 63.06 165 GLU A C 1
ATOM 1270 O O . GLU A 1 165 ? -9.191 12.123 21.887 1.00 63.06 165 GLU A O 1
ATOM 1275 N N . SER A 1 166 ? -8.553 10.433 20.545 1.00 57.97 166 SER A N 1
ATOM 1276 C CA . SER A 1 166 ? -9.879 9.829 20.361 1.00 57.97 166 SER A CA 1
ATOM 1277 C C . SER A 1 166 ? -10.217 8.726 21.382 1.00 57.97 166 SER A C 1
ATOM 1279 O O . SER A 1 166 ? -11.352 8.245 21.380 1.00 57.97 166 SER A O 1
ATOM 1281 N N . CYS A 1 167 ? -9.258 8.315 22.226 1.00 51.31 167 CYS A N 1
ATOM 1282 C CA . CYS A 1 167 ? -9.436 7.369 23.342 1.00 51.31 167 CYS A CA 1
ATOM 1283 C C . CYS A 1 167 ? -9.553 8.104 24.682 1.00 51.31 167 CYS A C 1
ATOM 1285 O O . CYS A 1 167 ? -10.372 7.656 25.516 1.00 51.31 167 CYS A O 1
#

Secondary structure (DSSP, 8-state):
--TTS-HHHHHHHHHHHHHHHHHHHHHHHHHHHHHHHHHT--HHHHIIIIIHHHHHHHHHHHHHHIIIII--HHHHHHHHHHHHHHHHHHHHHHHHH-TTS-HHHHTTTTSHHHHHHHHHHHHHHHHHHHHTT-S-EETTEEHHHHHHHHHHHHHHHHHHHHHHHT-

pLDDT: mean 79.09, std 9.85, range [49.16, 95.19]

Foldseek 3Di:
DPPPDDVVVVVVVVVVVVVVLVVVLVVQLVVLCVCCVVVVQHNLLSCVPRNVCSVCVVLVVVLCCCCPPVVDNVVNLCSVVVVVVVVVVVLVVVQVVVPPDRPVVVVPPQCPLVVVLVVVLVVLSVVDVVVDPPADADVPGGPNVVVNVVSVVVSSVVSSVVSVVVD

Organism: NCBI:txid2052148